Protein AF-A0A2H0LGG8-F1 (afdb_monomer_lite)

Secondary structure (DSSP, 8-state):
--HHHHHHHHHHHHHHHHHHHHHHHHHHHHHHHHH-TTS-HHHHHHHHHHHHHHHHHHHHHHHHHHHHHHHHTTT--

Radius of gyration: 17.17 Å; chains: 1; bounding box: 30×17×55 Å

Foldseek 3Di:
DDPLVVQLVVLLVVLVVLLVVLVVLVVVLVCCVPPDPPDDVVVSVVSNVSSVVSNVVSVCSNVCSVVVSCVVPVPPD

Structure (mmCIF, N/CA/C/O backbone):
data_AF-A0A2H0LGG8-F1
#
_entry.id   AF-A0A2H0LGG8-F1
#
loop_
_atom_site.group_PDB
_atom_site.id
_atom_site.type_symbol
_atom_site.label_atom_id
_atom_site.label_alt_id
_atom_site.label_comp_id
_atom_site.label_asym_id
_atom_site.label_entity_id
_atom_site.label_seq_id
_atom_site.pdbx_PDB_ins_code
_atom_site.Cartn_x
_atom_site.Cartn_y
_atom_site.Cartn_z
_atom_site.occupancy
_atom_site.B_iso_or_equiv
_atom_site.auth_seq_id
_atom_site.auth_comp_id
_atom_site.auth_asym_id
_atom_site.auth_atom_id
_atom_site.pdbx_PDB_model_num
ATOM 1 N N . MET A 1 1 ? -20.687 -10.114 17.738 1.00 58.59 1 MET A N 1
ATOM 2 C CA . MET A 1 1 ? -19.377 -9.476 17.468 1.00 58.59 1 MET A CA 1
ATOM 3 C C . MET A 1 1 ? -19.441 -8.039 17.935 1.00 58.59 1 MET A C 1
ATOM 5 O O . MET A 1 1 ? -20.462 -7.404 17.698 1.00 58.59 1 MET A O 1
ATOM 9 N N . ALA A 1 2 ? -18.396 -7.538 18.594 1.00 77.12 2 ALA A N 1
ATOM 10 C CA . ALA A 1 2 ? -18.365 -6.135 18.999 1.00 77.12 2 ALA A CA 1
ATOM 11 C C . ALA A 1 2 ? -18.245 -5.232 17.747 1.00 77.12 2 ALA A C 1
ATOM 13 O O . ALA A 1 2 ? -17.431 -5.549 16.872 1.00 77.12 2 ALA A O 1
ATOM 14 N N . PRO A 1 3 ? -18.999 -4.120 17.647 1.00 77.19 3 PRO A N 1
ATOM 15 C CA . PRO A 1 3 ? -18.914 -3.160 16.537 1.00 77.19 3 PRO A CA 1
ATOM 16 C C . PRO A 1 3 ? -17.480 -2.775 16.101 1.00 77.19 3 PRO A C 1
ATOM 18 O O . PRO A 1 3 ? -17.198 -2.821 14.899 1.00 77.19 3 PRO A O 1
ATOM 21 N N . PRO A 1 4 ? -16.519 -2.514 17.018 1.00 75.31 4 PRO A N 1
ATOM 22 C CA . PRO A 1 4 ? -15.142 -2.187 16.633 1.00 75.31 4 PRO A CA 1
ATOM 23 C C . PRO A 1 4 ? -14.385 -3.336 15.944 1.00 75.31 4 PRO A C 1
ATOM 25 O O . PRO A 1 4 ? -13.484 -3.087 15.139 1.00 75.31 4 PRO A O 1
ATOM 28 N N . GLN A 1 5 ? -14.741 -4.599 16.208 1.00 77.19 5 GLN A N 1
ATOM 29 C CA . GLN A 1 5 ? -14.122 -5.747 15.531 1.00 77.19 5 GLN A CA 1
ATOM 30 C C . GLN A 1 5 ? -14.558 -5.825 14.067 1.00 77.19 5 GLN A C 1
ATOM 32 O O . GLN A 1 5 ? -13.718 -6.039 13.194 1.00 77.19 5 GLN A O 1
ATOM 37 N N . VAL A 1 6 ? -15.848 -5.600 13.796 1.00 81.12 6 VAL A N 1
ATOM 38 C CA . VAL A 1 6 ? -16.401 -5.594 12.434 1.00 81.12 6 VAL A CA 1
ATOM 39 C C . VAL A 1 6 ? -15.772 -4.464 11.619 1.00 81.12 6 VAL A C 1
ATOM 41 O O . VAL A 1 6 ? -15.284 -4.703 10.517 1.00 81.12 6 VAL A O 1
ATOM 44 N N . PHE A 1 7 ? -15.668 -3.262 12.193 1.00 80.56 7 PHE A N 1
ATOM 45 C CA . PHE A 1 7 ? -15.013 -2.129 11.536 1.00 80.56 7 PHE A CA 1
ATOM 46 C C . PHE A 1 7 ? -13.538 -2.418 11.210 1.00 80.56 7 PHE A C 1
ATOM 48 O O . PHE A 1 7 ? -13.075 -2.164 10.098 1.00 80.56 7 PHE A O 1
ATOM 55 N N . GLY A 1 8 ? -12.805 -3.043 12.138 1.00 80.56 8 GLY A N 1
ATOM 56 C CA . GLY A 1 8 ? -11.421 -3.456 11.902 1.00 80.56 8 GLY A CA 1
ATOM 57 C C . GLY A 1 8 ? -11.267 -4.491 10.781 1.00 80.56 8 GLY A C 1
ATOM 58 O O . GLY A 1 8 ? -10.297 -4.427 10.025 1.00 80.56 8 GLY A O 1
ATOM 59 N N . ILE A 1 9 ? -12.216 -5.424 10.644 1.00 83.19 9 ILE A N 1
ATOM 60 C CA . ILE A 1 9 ? -12.240 -6.407 9.548 1.00 83.19 9 ILE A CA 1
ATOM 61 C C . ILE A 1 9 ? -12.496 -5.711 8.207 1.00 83.19 9 ILE A C 1
ATOM 63 O O . ILE A 1 9 ? -11.801 -6.001 7.233 1.00 83.19 9 ILE A O 1
ATOM 67 N N . VAL A 1 10 ? -13.430 -4.758 8.157 1.00 85.75 10 VAL A N 1
ATOM 68 C CA . VAL A 1 10 ? -13.740 -3.994 6.938 1.00 85.75 10 VAL A CA 1
ATOM 69 C C . VAL A 1 10 ? -12.519 -3.199 6.468 1.00 85.75 10 VAL A C 1
ATOM 71 O O . VAL A 1 10 ? -12.100 -3.343 5.321 1.00 85.75 10 VAL A O 1
ATOM 74 N N . VAL A 1 11 ? -11.874 -2.439 7.358 1.00 85.00 11 VAL A N 1
ATOM 75 C CA . VAL A 1 11 ? -10.679 -1.634 7.031 1.00 85.00 11 VAL A CA 1
ATOM 76 C C . VAL A 1 11 ? -9.525 -2.513 6.531 1.00 85.00 11 VAL A C 1
ATOM 78 O O . VAL A 1 11 ? -8.855 -2.165 5.558 1.00 85.00 11 VAL A O 1
ATOM 81 N N . ARG A 1 12 ? -9.315 -3.687 7.143 1.00 83.94 12 ARG A N 1
ATOM 82 C CA . ARG A 1 12 ? -8.316 -4.659 6.670 1.00 83.94 12 ARG A CA 1
ATOM 83 C C . ARG A 1 12 ? -8.672 -5.253 5.313 1.00 83.94 12 ARG A C 1
ATOM 85 O O . ARG A 1 12 ? -7.771 -5.440 4.507 1.00 83.94 12 ARG A O 1
ATOM 92 N N . SER A 1 13 ? -9.949 -5.518 5.051 1.00 86.38 13 SER A N 1
ATOM 93 C CA . SER A 1 13 ? -10.418 -6.053 3.764 1.00 86.38 13 SER A CA 1
ATOM 94 C C . SER A 1 13 ? -10.199 -5.049 2.629 1.00 86.38 13 SER A C 1
ATOM 96 O O . SER A 1 13 ? -9.717 -5.419 1.557 1.00 86.38 13 SER A O 1
ATOM 98 N N . PHE A 1 14 ? -10.450 -3.761 2.885 1.00 86.19 14 PHE A N 1
ATOM 99 C CA . PHE A 1 14 ? -10.091 -2.684 1.958 1.00 86.19 14 PHE A CA 1
ATOM 100 C C . PHE A 1 14 ? -8.578 -2.601 1.741 1.00 86.19 14 PHE A C 1
ATOM 102 O O . PHE A 1 14 ? -8.128 -2.586 0.598 1.00 86.19 14 PHE A O 1
ATOM 109 N N . GLY A 1 15 ? -7.784 -2.616 2.817 1.00 85.75 15 GLY A N 1
ATOM 110 C CA . GLY A 1 15 ? -6.323 -2.629 2.712 1.00 85.75 15 GLY A CA 1
ATOM 111 C C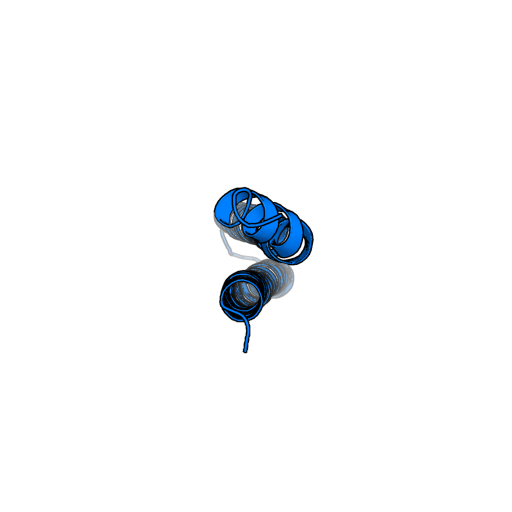 . GLY A 1 15 ? -5.799 -3.818 1.903 1.00 85.75 15 GLY A C 1
ATOM 112 O O . GLY A 1 15 ? -4.940 -3.641 1.047 1.00 85.75 15 GLY A O 1
ATOM 113 N N . LEU A 1 16 ? -6.360 -5.014 2.100 1.00 87.00 16 LEU A N 1
ATOM 114 C CA . LEU A 1 16 ? -5.976 -6.214 1.356 1.00 87.00 16 LEU A CA 1
ATOM 115 C C . LEU A 1 16 ? -6.339 -6.102 -0.132 1.00 87.00 16 LEU A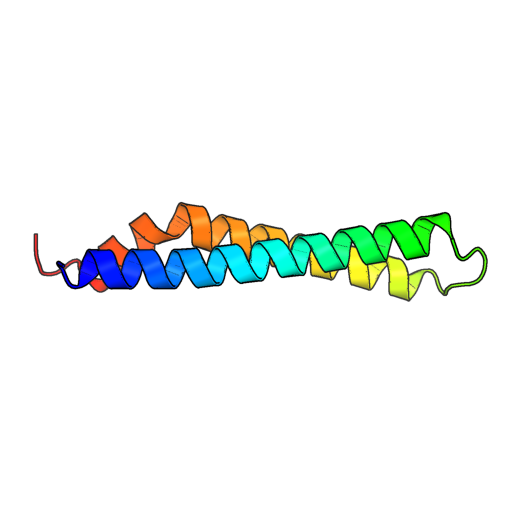 C 1
ATOM 117 O O . LEU A 1 16 ? -5.547 -6.481 -0.990 1.00 87.00 16 LEU A O 1
ATOM 121 N N . SER A 1 17 ? -7.499 -5.522 -0.445 1.00 88.69 17 SER A N 1
ATOM 122 C CA . SER A 1 17 ? -7.926 -5.276 -1.828 1.00 88.69 17 SER A CA 1
ATOM 123 C C . SER A 1 17 ? -6.975 -4.309 -2.541 1.00 88.69 17 SER A C 1
ATOM 125 O O . SER A 1 17 ? -6.523 -4.589 -3.650 1.00 88.69 17 SER A O 1
ATOM 127 N N . PHE A 1 18 ? -6.586 -3.214 -1.876 1.00 85.25 18 PHE A N 1
ATOM 128 C CA . PHE A 1 18 ? -5.575 -2.290 -2.400 1.00 85.25 18 PHE A CA 1
ATOM 129 C C . PHE A 1 18 ? -4.194 -2.936 -2.537 1.00 85.25 18 PHE A C 1
ATOM 131 O O . PHE A 1 18 ? -3.464 -2.609 -3.471 1.00 85.25 18 PHE A O 1
ATOM 138 N N . PHE A 1 19 ? -3.840 -3.868 -1.649 1.00 85.31 19 PHE A N 1
ATOM 139 C CA . PHE A 1 19 ? -2.580 -4.604 -1.736 1.00 85.31 19 PHE A CA 1
ATOM 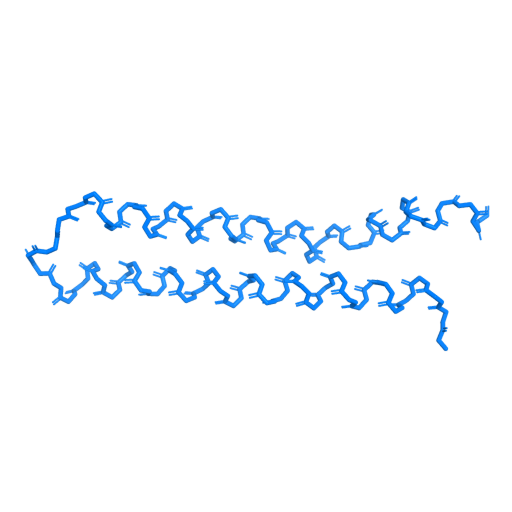140 C C . PHE A 1 19 ? -2.540 -5.492 -2.983 1.00 85.31 19 PHE A C 1
ATOM 142 O O . PHE A 1 19 ? -1.586 -5.424 -3.753 1.00 85.31 19 PHE A O 1
ATOM 149 N N . VAL A 1 20 ? -3.602 -6.263 -3.236 1.00 89.38 20 VAL A N 1
ATOM 150 C CA . VAL A 1 20 ? -3.725 -7.088 -4.450 1.00 89.38 20 VAL A CA 1
ATOM 151 C C . VAL A 1 20 ? -3.690 -6.214 -5.707 1.00 89.38 20 VAL A C 1
ATOM 153 O O . VAL A 1 20 ? -2.981 -6.532 -6.661 1.00 89.38 20 VAL A O 1
ATOM 156 N N . TYR A 1 21 ? -4.390 -5.078 -5.688 1.00 86.38 21 TYR A N 1
ATOM 157 C CA . TYR A 1 21 ? -4.405 -4.129 -6.802 1.00 86.38 21 TYR A CA 1
ATOM 158 C C . TYR A 1 21 ? -3.024 -3.509 -7.074 1.00 86.38 21 TYR A C 1
ATOM 160 O O . TYR A 1 21 ? -2.599 -3.399 -8.223 1.00 86.38 21 TYR A O 1
ATOM 168 N N . SER A 1 22 ? -2.281 -3.157 -6.022 1.00 84.31 22 SER A N 1
ATOM 169 C CA . SER A 1 22 ? -0.895 -2.691 -6.126 1.00 84.31 22 SER A CA 1
ATOM 170 C C . SER A 1 22 ? 0.020 -3.756 -6.731 1.00 84.31 22 SER A C 1
ATOM 172 O O . SER A 1 22 ? 0.810 -3.455 -7.628 1.00 84.31 22 SER A O 1
ATOM 174 N N . LEU A 1 23 ? -0.118 -5.006 -6.280 1.00 87.31 23 LEU A N 1
ATOM 175 C CA . LEU A 1 23 ? 0.685 -6.127 -6.761 1.00 87.31 23 LEU A CA 1
ATOM 176 C C . LEU A 1 23 ? 0.439 -6.377 -8.251 1.00 87.31 23 LEU A C 1
ATOM 178 O O . LEU A 1 23 ? 1.386 -6.571 -9.008 1.00 87.31 23 LEU A O 1
ATOM 182 N N . TRP A 1 24 ? -0.821 -6.279 -8.683 1.00 85.94 24 TRP A N 1
ATOM 183 C CA . TRP A 1 24 ? -1.196 -6.325 -10.093 1.00 85.94 24 TRP A CA 1
ATOM 184 C C . TRP A 1 24 ? -0.520 -5.215 -10.907 1.00 85.94 24 TRP A C 1
ATOM 186 O O . TRP A 1 24 ? 0.091 -5.493 -11.936 1.00 85.94 24 TRP A O 1
ATOM 196 N N . TYR A 1 25 ? -0.569 -3.965 -10.434 1.00 82.69 25 TYR A N 1
ATOM 197 C CA . TYR A 1 25 ? 0.076 -2.827 -11.102 1.00 82.69 25 TYR A CA 1
ATOM 198 C C . TYR A 1 25 ? 1.600 -2.972 -11.194 1.00 82.69 25 TYR A C 1
ATOM 200 O O . TYR A 1 25 ? 2.183 -2.651 -12.230 1.00 82.69 25 TYR A O 1
ATOM 208 N N . LEU A 1 26 ? 2.245 -3.480 -10.141 1.00 82.62 26 LEU A N 1
ATOM 209 C CA . LEU A 1 26 ? 3.683 -3.752 -10.132 1.00 82.62 26 LEU A CA 1
ATOM 210 C C . LEU A 1 26 ? 4.049 -4.875 -11.105 1.00 82.62 26 LEU A C 1
ATOM 212 O O . LEU A 1 26 ? 4.970 -4.707 -11.901 1.00 82.62 26 LEU A O 1
ATOM 216 N N . LEU A 1 27 ? 3.307 -5.985 -11.097 1.00 84.62 27 LEU A N 1
ATOM 217 C CA . LEU A 1 27 ? 3.511 -7.087 -12.040 1.00 84.62 27 LEU A CA 1
ATOM 218 C C . LEU A 1 27 ? 3.300 -6.638 -13.485 1.00 84.62 27 LEU A C 1
ATOM 220 O O . LEU A 1 27 ? 4.100 -6.982 -14.348 1.00 84.62 27 LEU A O 1
ATOM 224 N N . TYR A 1 28 ? 2.280 -5.822 -13.751 1.00 83.38 28 TYR A N 1
ATOM 225 C CA . TYR A 1 28 ? 2.034 -5.257 -15.076 1.00 83.38 28 TYR A CA 1
ATOM 226 C C . TYR A 1 28 ? 3.154 -4.297 -15.505 1.00 83.38 28 TYR A C 1
ATOM 228 O O . TYR A 1 28 ? 3.619 -4.335 -16.646 1.00 83.38 28 TYR A O 1
ATOM 236 N N . GLY A 1 29 ? 3.653 -3.477 -14.575 1.00 79.31 29 GLY A N 1
ATOM 237 C CA . GLY A 1 29 ? 4.828 -2.632 -14.780 1.00 79.31 29 GLY A CA 1
ATOM 238 C C . GLY A 1 29 ? 6.084 -3.438 -15.124 1.00 79.31 29 GLY A C 1
ATOM 239 O O . GLY A 1 29 ? 6.814 -3.063 -16.034 1.00 79.31 29 GLY A O 1
ATOM 240 N N . VAL A 1 30 ? 6.316 -4.574 -14.458 1.00 81.81 30 VAL A N 1
ATOM 241 C CA . VAL A 1 30 ? 7.447 -5.480 -14.737 1.00 81.81 30 VAL A CA 1
ATOM 242 C C . VAL A 1 30 ? 7.249 -6.260 -16.042 1.00 81.81 30 VAL A C 1
ATOM 244 O O . VAL A 1 30 ? 8.183 -6.394 -16.826 1.00 81.81 30 VAL A O 1
ATOM 247 N N . ALA A 1 31 ? 6.038 -6.730 -16.335 1.00 81.62 31 ALA A N 1
ATOM 248 C CA . ALA A 1 31 ? 5.734 -7.437 -17.578 1.00 81.62 31 ALA A CA 1
ATOM 249 C C . ALA A 1 31 ? 5.928 -6.524 -18.797 1.00 81.62 31 ALA A C 1
ATOM 251 O O . ALA A 1 31 ? 6.614 -6.888 -19.749 1.00 81.62 31 ALA A O 1
ATOM 252 N N . THR A 1 32 ? 5.426 -5.288 -18.730 1.00 74.25 32 THR A N 1
ATOM 253 C CA . THR A 1 32 ? 5.715 -4.253 -19.739 1.00 74.25 32 THR A CA 1
ATOM 254 C C . THR A 1 32 ? 7.186 -3.821 -19.721 1.00 74.25 32 THR A C 1
ATOM 256 O O . THR A 1 32 ? 7.689 -3.322 -20.733 1.00 74.25 32 THR A O 1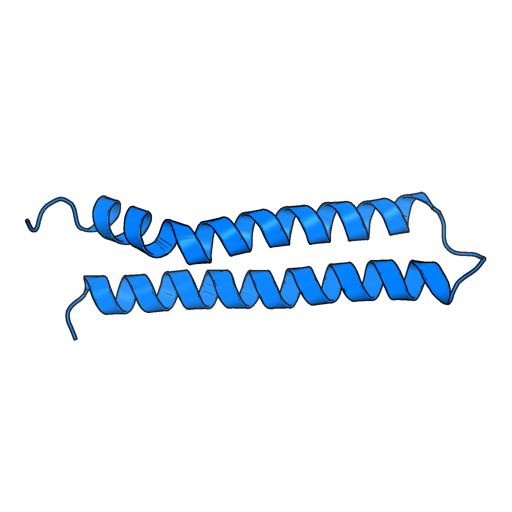
ATOM 259 N N . ALA A 1 33 ? 7.906 -4.045 -18.609 1.00 74.56 33 ALA A N 1
ATOM 260 C CA . ALA A 1 33 ? 9.349 -3.842 -18.504 1.00 74.56 33 ALA A CA 1
ATOM 261 C C . ALA A 1 33 ? 10.194 -4.859 -19.287 1.00 74.56 33 ALA A C 1
ATOM 263 O O . ALA A 1 33 ? 11.230 -4.499 -19.848 1.00 74.56 33 ALA A O 1
ATOM 264 N N . LEU A 1 34 ? 9.743 -6.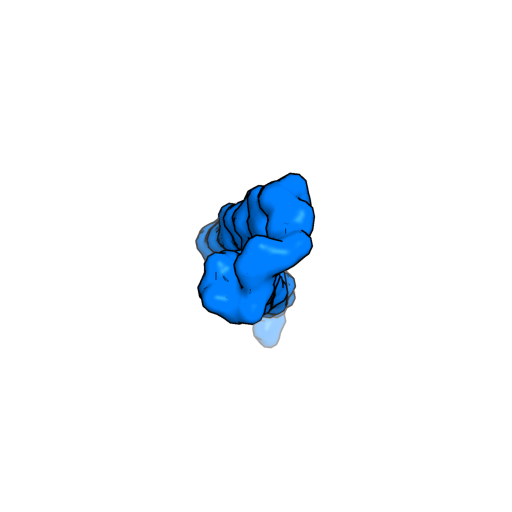109 -19.334 1.00 76.56 34 LEU A N 1
ATOM 265 C CA . LEU A 1 34 ? 10.512 -7.224 -19.882 1.00 76.56 34 LEU A CA 1
ATOM 266 C C . LEU A 1 34 ? 10.044 -7.661 -21.277 1.00 76.56 34 LEU A C 1
ATOM 268 O O . LEU A 1 34 ? 10.860 -8.135 -22.056 1.00 76.56 34 LEU A O 1
ATOM 272 N N . ALA A 1 35 ? 8.756 -7.508 -21.603 1.00 70.19 35 ALA A N 1
ATOM 273 C CA . ALA A 1 35 ? 8.161 -8.116 -22.799 1.00 70.19 35 ALA A CA 1
ATOM 274 C C . ALA A 1 35 ? 7.956 -7.162 -23.991 1.00 70.19 35 ALA A C 1
ATOM 276 O O . ALA A 1 35 ? 7.648 -7.623 -25.086 1.00 70.19 35 ALA A O 1
ATOM 277 N N . MET A 1 36 ? 8.084 -5.843 -23.808 1.00 61.41 36 MET A N 1
ATOM 278 C CA . MET A 1 36 ? 7.812 -4.869 -24.872 1.00 61.41 36 MET A CA 1
ATOM 279 C C . MET A 1 36 ? 8.955 -3.860 -25.016 1.00 61.41 36 MET A C 1
ATOM 281 O O . MET A 1 36 ? 9.003 -2.845 -24.318 1.00 61.41 36 MET A O 1
ATOM 285 N N . GLU A 1 37 ? 9.853 -4.122 -25.970 1.00 58.31 37 GLU A N 1
ATOM 286 C CA . GLU A 1 37 ? 10.960 -3.231 -26.363 1.00 58.31 37 GLU A CA 1
ATOM 287 C C . GLU A 1 37 ? 10.494 -1.921 -27.042 1.00 58.31 37 GLU A C 1
ATOM 289 O O . GLU A 1 37 ? 11.305 -1.041 -27.307 1.00 58.31 37 GLU A O 1
ATOM 294 N N . GLY A 1 38 ? 9.186 -1.738 -27.278 1.00 59.47 38 GLY A N 1
ATOM 295 C CA . GLY A 1 38 ? 8.624 -0.564 -27.968 1.00 59.47 38 GLY A CA 1
ATOM 296 C C . GLY A 1 38 ? 7.683 0.326 -27.145 1.00 59.47 38 GLY A C 1
ATOM 297 O O . GLY A 1 38 ? 7.167 1.313 -27.666 1.00 59.47 38 GLY A O 1
ATOM 298 N N . THR A 1 39 ? 7.410 0.006 -25.877 1.00 57.69 39 THR A N 1
ATOM 299 C CA . THR A 1 39 ? 6.454 0.789 -25.067 1.00 57.69 39 THR A CA 1
ATOM 300 C C . THR A 1 39 ? 7.068 2.079 -24.526 1.00 57.69 39 THR A C 1
ATOM 302 O O . THR A 1 39 ? 8.105 2.060 -23.865 1.00 57.69 39 THR A O 1
ATOM 305 N N . TYR A 1 40 ? 6.383 3.204 -24.752 1.00 63.22 40 TYR A N 1
ATOM 306 C CA . TYR A 1 40 ? 6.787 4.541 -24.313 1.00 63.22 40 TYR A CA 1
ATOM 307 C C . TYR A 1 40 ? 7.209 4.569 -22.825 1.00 63.22 40 TYR A C 1
ATOM 309 O O . TYR A 1 40 ? 6.392 4.257 -21.951 1.00 63.22 40 TYR A O 1
ATOM 317 N N . PRO A 1 41 ? 8.433 5.024 -22.493 1.00 67.56 41 PRO A N 1
ATOM 318 C CA . PRO A 1 41 ? 8.998 4.941 -21.139 1.00 67.56 41 PRO A CA 1
ATOM 319 C C . PRO A 1 41 ? 8.167 5.673 -20.073 1.00 67.56 41 PRO A C 1
ATOM 321 O O . PRO A 1 41 ? 8.173 5.294 -18.903 1.00 67.56 41 PRO A O 1
ATOM 324 N N . LYS A 1 42 ? 7.386 6.681 -20.481 1.00 71.69 42 LYS A N 1
ATOM 325 C CA . LYS A 1 42 ? 6.475 7.431 -19.602 1.00 71.69 42 LYS A CA 1
ATOM 326 C C . LYS A 1 42 ? 5.400 6.546 -18.959 1.00 71.69 42 LYS A C 1
ATOM 328 O O . LYS A 1 42 ? 5.065 6.749 -17.796 1.00 71.69 42 LYS A O 1
ATOM 333 N N . TRP A 1 43 ? 4.889 5.552 -19.685 1.00 69.00 43 TRP A N 1
ATOM 334 C CA . TRP A 1 43 ? 3.817 4.687 -19.187 1.00 69.00 43 TRP A CA 1
ATOM 335 C C . TRP A 1 43 ? 4.340 3.682 -18.155 1.00 69.00 43 TRP A C 1
ATOM 337 O O . TRP A 1 43 ? 3.706 3.502 -17.121 1.00 69.00 43 TRP A O 1
ATOM 347 N N . ARG A 1 44 ? 5.544 3.118 -18.350 1.00 69.69 44 ARG A N 1
ATOM 348 C CA . ARG A 1 44 ? 6.200 2.243 -17.353 1.00 69.69 44 ARG A CA 1
ATOM 349 C C . ARG A 1 44 ? 6.339 2.913 -15.989 1.00 69.69 44 ARG A C 1
ATOM 351 O O . ARG A 1 44 ? 5.998 2.318 -14.970 1.00 69.69 44 ARG A O 1
ATOM 358 N N . ILE A 1 45 ? 6.826 4.155 -15.981 1.00 76.38 45 ILE A N 1
ATOM 359 C CA . ILE A 1 45 ? 7.020 4.918 -14.744 1.00 76.38 45 ILE A CA 1
ATOM 360 C C . ILE A 1 45 ? 5.668 5.171 -14.071 1.00 76.38 45 ILE A C 1
ATOM 362 O O . ILE A 1 45 ? 5.554 4.994 -12.861 1.00 76.38 45 ILE A O 1
ATOM 366 N N . ALA A 1 46 ? 4.625 5.498 -14.840 1.00 78.69 46 ALA A N 1
ATOM 367 C CA . ALA A 1 46 ? 3.283 5.696 -14.299 1.00 78.69 46 ALA A CA 1
ATOM 368 C C . ALA A 1 46 ? 2.732 4.433 -13.609 1.00 78.69 46 ALA A C 1
ATOM 370 O O . ALA A 1 46 ? 2.174 4.541 -12.515 1.00 78.69 46 ALA A O 1
ATOM 371 N N . TYR A 1 47 ? 2.932 3.240 -14.184 1.00 77.62 47 TYR A N 1
ATOM 372 C CA . TYR A 1 47 ? 2.516 1.978 -13.554 1.00 77.62 47 TYR A CA 1
ATOM 373 C C . TYR A 1 47 ? 3.281 1.691 -12.259 1.00 77.62 47 TYR A C 1
ATOM 375 O O . TYR A 1 47 ? 2.665 1.315 -11.263 1.00 77.62 47 TYR A O 1
ATOM 383 N N . PHE A 1 48 ? 4.594 1.933 -12.236 1.00 78.81 48 PHE A N 1
ATOM 384 C CA . PHE A 1 48 ? 5.416 1.744 -11.037 1.00 78.81 48 PHE A CA 1
ATOM 385 C C . PHE A 1 48 ? 5.068 2.727 -9.916 1.00 78.81 48 PHE A C 1
ATOM 387 O O . PHE A 1 48 ? 4.918 2.319 -8.766 1.00 78.81 48 PHE A O 1
ATOM 394 N N . VAL A 1 49 ? 4.896 4.011 -10.243 1.00 84.94 49 VAL A N 1
ATOM 395 C CA . VAL A 1 49 ? 4.513 5.048 -9.271 1.00 84.94 49 VAL A CA 1
ATOM 396 C C . VAL A 1 49 ? 3.125 4.762 -8.704 1.00 84.94 49 VAL A C 1
ATOM 398 O O . VAL A 1 49 ? 2.938 4.808 -7.488 1.00 84.94 49 VAL A O 1
ATOM 401 N N . SER A 1 50 ? 2.169 4.399 -9.564 1.00 81.62 50 SER A N 1
ATOM 402 C CA . SER A 1 50 ? 0.814 4.028 -9.138 1.00 81.62 50 SER A CA 1
ATOM 403 C C . SER A 1 50 ? 0.844 2.787 -8.246 1.00 81.62 50 SER A C 1
ATOM 405 O O . SER A 1 50 ? 0.287 2.803 -7.150 1.00 81.62 50 SER A O 1
ATOM 407 N N . GLY A 1 51 ? 1.560 1.739 -8.665 1.00 80.38 51 GLY A N 1
ATOM 408 C CA . GLY A 1 51 ? 1.736 0.511 -7.892 1.00 80.38 51 GLY A CA 1
ATOM 409 C C . GLY A 1 51 ? 2.345 0.772 -6.513 1.00 80.38 51 GLY A C 1
ATOM 410 O O . GLY A 1 51 ? 1.820 0.283 -5.514 1.00 80.38 51 GLY A O 1
ATOM 411 N N . GLY A 1 52 ? 3.385 1.606 -6.436 1.00 84.75 52 GLY A N 1
ATOM 412 C CA . GLY A 1 52 ? 4.033 1.998 -5.182 1.00 84.75 52 GLY A CA 1
ATOM 413 C C . GLY A 1 52 ? 3.132 2.816 -4.253 1.00 84.75 52 GLY A C 1
ATOM 414 O O . GLY A 1 52 ? 3.073 2.538 -3.055 1.00 84.75 52 GLY A O 1
ATOM 415 N N . LEU A 1 53 ? 2.375 3.780 -4.788 1.00 87.19 53 LEU A N 1
ATOM 416 C CA . LEU A 1 53 ? 1.403 4.552 -4.006 1.00 87.19 53 LEU A CA 1
ATOM 417 C C . LEU A 1 53 ? 0.309 3.656 -3.423 1.00 87.19 53 LEU A C 1
ATOM 419 O O . LEU A 1 53 ? 0.041 3.719 -2.222 1.00 87.19 53 LEU A O 1
ATOM 423 N N . PHE A 1 54 ? -0.280 2.778 -4.239 1.00 84.19 54 PHE A N 1
ATOM 424 C CA . PHE A 1 54 ? -1.278 1.822 -3.755 1.00 84.19 54 PHE A CA 1
ATOM 425 C C . PHE A 1 54 ? -0.693 0.856 -2.722 1.00 84.19 54 PHE A C 1
ATOM 427 O O . PHE A 1 54 ? -1.381 0.508 -1.764 1.00 84.19 54 PHE A O 1
ATOM 434 N N . LEU A 1 55 ? 0.584 0.480 -2.852 1.00 83.06 55 LEU A N 1
ATOM 435 C CA . LEU A 1 55 ? 1.273 -0.350 -1.866 1.00 83.06 55 LEU A CA 1
ATOM 436 C C . LEU A 1 55 ? 1.357 0.363 -0.513 1.00 83.06 55 LEU A C 1
ATOM 438 O O . LEU A 1 55 ? 0.955 -0.203 0.502 1.00 83.06 55 LEU A O 1
ATOM 442 N N . LEU A 1 56 ? 1.809 1.620 -0.498 1.00 86.38 56 LEU A N 1
ATOM 443 C CA . LEU A 1 56 ? 1.911 2.427 0.721 1.00 86.38 56 LEU A CA 1
ATOM 444 C C . LEU A 1 56 ? 0.551 2.626 1.391 1.00 86.38 56 LEU A C 1
ATOM 446 O O . LEU A 1 56 ? 0.428 2.432 2.601 1.00 86.38 56 LEU A O 1
ATOM 450 N N . VAL A 1 57 ? -0.479 2.951 0.605 1.00 84.12 57 VAL A N 1
ATOM 451 C CA . VAL A 1 57 ? -1.852 3.083 1.106 1.00 84.12 57 VAL A CA 1
ATOM 452 C C . VAL A 1 57 ? -2.336 1.751 1.678 1.00 84.12 57 VAL A C 1
ATOM 454 O O . VAL A 1 57 ? -2.832 1.713 2.801 1.00 84.12 57 VAL A O 1
ATOM 457 N N . SER A 1 58 ? -2.129 0.635 0.977 1.00 86.00 58 SER A N 1
ATOM 458 C CA . SER A 1 5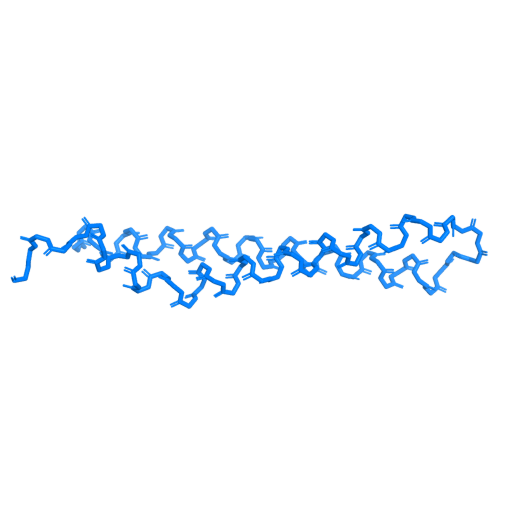8 ? -2.544 -0.686 1.461 1.00 86.00 58 SER A CA 1
ATOM 459 C C . SER A 1 58 ? -1.873 -1.069 2.785 1.00 86.00 58 SER A C 1
ATOM 461 O O . SER A 1 58 ? -2.547 -1.534 3.704 1.00 86.00 58 SER A O 1
ATOM 463 N N . LEU A 1 59 ? -0.569 -0.797 2.927 1.00 82.50 59 LEU A N 1
ATOM 464 C CA . LEU A 1 59 ? 0.197 -1.049 4.146 1.00 82.50 59 LEU A CA 1
ATOM 465 C C . LEU A 1 59 ? -0.278 -0.162 5.294 1.00 82.50 59 LEU A C 1
ATOM 467 O O . LEU A 1 59 ? -0.393 -0.632 6.430 1.00 82.50 59 LEU A O 1
ATOM 471 N N . TYR A 1 60 ? -0.595 1.100 5.000 1.00 83.88 60 TYR A N 1
ATOM 472 C CA . TYR A 1 60 ? -1.190 2.007 5.970 1.00 83.88 60 TYR A CA 1
ATOM 473 C C . TYR A 1 60 ? -2.550 1.492 6.445 1.00 83.88 60 TYR A C 1
ATOM 475 O O . TYR A 1 60 ? -2.794 1.462 7.644 1.00 83.88 60 TYR A O 1
ATOM 483 N N . PHE A 1 61 ? -3.411 1.005 5.553 1.00 78.50 61 PHE A N 1
ATOM 484 C CA . PHE A 1 61 ? -4.701 0.433 5.939 1.00 78.50 61 PHE A CA 1
ATOM 485 C C . PHE A 1 61 ? -4.551 -0.882 6.721 1.00 78.50 61 PHE A C 1
ATOM 487 O O . PHE A 1 61 ? -5.215 -1.062 7.742 1.00 78.50 61 PHE A O 1
ATOM 494 N N . LEU A 1 62 ? -3.640 -1.777 6.322 1.00 78.31 62 LEU A N 1
ATOM 495 C CA . LEU A 1 62 ? -3.397 -3.042 7.028 1.00 78.31 62 LEU A CA 1
ATOM 496 C C . LEU A 1 62 ? -2.859 -2.821 8.450 1.00 78.31 62 LEU A C 1
ATOM 498 O O . LEU A 1 62 ? -3.331 -3.447 9.404 1.00 78.31 62 LEU A O 1
ATOM 502 N N . LYS A 1 63 ? -1.871 -1.929 8.598 1.00 78.19 63 LYS A N 1
ATOM 503 C CA . LYS A 1 63 ? -1.182 -1.668 9.872 1.00 78.19 63 LYS A CA 1
ATOM 504 C C . LYS A 1 63 ? -1.928 -0.639 10.728 1.00 78.19 63 LYS A C 1
ATOM 506 O O . LYS A 1 63 ? -2.031 -0.792 11.945 1.00 78.19 63 LYS A O 1
ATOM 511 N N . GLY A 1 64 ? -2.497 0.374 10.086 1.00 75.12 64 GLY A N 1
ATOM 512 C CA . GLY A 1 64 ? -3.256 1.470 10.683 1.00 75.12 64 GLY A CA 1
ATOM 513 C C . GLY A 1 64 ? -4.695 1.118 11.050 1.00 75.12 64 GLY A C 1
ATOM 514 O O . GLY A 1 64 ? -5.296 1.861 11.819 1.00 75.12 64 GLY A O 1
ATOM 515 N N . ALA A 1 65 ? -5.236 -0.033 10.625 1.00 72.88 65 ALA A N 1
ATOM 516 C CA . ALA A 1 65 ? -6.580 -0.474 11.016 1.00 72.88 65 ALA A CA 1
ATOM 517 C C . ALA A 1 65 ? -6.811 -0.435 12.536 1.00 72.88 65 ALA A C 1
ATOM 519 O O . ALA A 1 65 ? -7.876 -0.027 12.986 1.00 72.88 65 ALA A O 1
ATOM 520 N N . LYS A 1 66 ? -5.808 -0.799 13.350 1.00 67.88 66 LYS A N 1
ATOM 521 C CA . LYS A 1 66 ? -5.917 -0.713 14.819 1.00 67.88 66 LYS A CA 1
ATOM 522 C C . LYS A 1 66 ? -5.998 0.736 15.320 1.00 67.88 66 LYS A C 1
ATOM 524 O O . LYS A 1 66 ? -6.761 1.009 16.240 1.00 67.88 66 LYS A O 1
ATOM 529 N N . HIS A 1 67 ? -5.238 1.651 14.715 1.00 72.62 67 HIS A N 1
ATOM 530 C CA . HIS A 1 67 ? -5.274 3.077 15.052 1.00 72.62 67 HIS A CA 1
ATOM 531 C C . HIS A 1 67 ? -6.591 3.731 14.624 1.00 72.62 67 HIS A C 1
ATOM 533 O O . HIS A 1 67 ? -7.173 4.471 15.409 1.00 72.62 67 HIS A O 1
ATOM 539 N N . LEU A 1 68 ? -7.093 3.408 13.429 1.00 70.31 68 LEU A N 1
ATOM 540 C CA . LEU A 1 68 ? -8.371 3.907 12.917 1.00 70.31 68 LEU A CA 1
ATOM 541 C C . LEU A 1 68 ? -9.551 3.430 13.767 1.00 70.31 68 LEU A C 1
ATOM 543 O O . LEU A 1 68 ? -10.388 4.238 14.153 1.00 70.31 68 LEU A O 1
ATOM 547 N N . VAL A 1 69 ? -9.585 2.143 14.132 1.00 73.56 69 VAL A N 1
ATOM 548 C CA . VAL A 1 69 ? -10.617 1.604 15.034 1.00 73.56 69 VAL A CA 1
ATOM 549 C C . VAL A 1 69 ? -10.576 2.320 16.384 1.00 73.56 69 VAL A C 1
ATOM 551 O O . VAL A 1 69 ? -11.618 2.732 16.883 1.00 73.56 69 VAL A O 1
ATOM 554 N N . LYS A 1 70 ? -9.380 2.521 16.955 1.00 71.56 70 LYS A N 1
ATOM 555 C CA . LYS A 1 70 ? -9.217 3.214 18.240 1.00 71.56 70 LYS A CA 1
ATOM 556 C C . LYS A 1 70 ? -9.631 4.687 18.167 1.00 71.56 70 LYS A C 1
ATOM 558 O O . LYS A 1 70 ? -10.188 5.188 19.130 1.00 71.56 70 LYS A O 1
ATOM 563 N N . PHE A 1 71 ? -9.397 5.361 17.042 1.00 75.12 71 PHE A N 1
ATOM 564 C CA . PHE A 1 71 ? -9.820 6.746 16.828 1.00 75.12 71 PHE A CA 1
ATOM 565 C C . PHE A 1 71 ? -11.346 6.863 16.689 1.00 75.12 71 PHE A C 1
ATOM 567 O O . PHE A 1 71 ? -11.965 7.685 17.358 1.00 75.12 71 PHE A O 1
ATOM 574 N N . CYS A 1 72 ? -11.969 6.005 15.875 1.00 70.12 72 CYS A N 1
ATOM 575 C CA . CYS A 1 72 ? -13.417 6.023 15.644 1.00 70.12 72 CYS A CA 1
ATOM 576 C C . CYS A 1 72 ? -14.233 5.588 16.872 1.00 70.12 72 CYS A C 1
ATOM 578 O O . CYS A 1 72 ? -15.320 6.114 17.091 1.00 70.12 72 CYS A O 1
ATOM 580 N N . TYR A 1 73 ? -13.707 4.665 17.681 1.00 68.19 73 TYR A N 1
ATOM 581 C CA . TYR A 1 73 ? -14.357 4.154 18.896 1.00 68.19 73 TYR A CA 1
ATOM 582 C C . TYR A 1 73 ? -13.712 4.680 20.190 1.00 68.19 73 TYR A C 1
ATOM 584 O O . TYR A 1 73 ? -13.872 4.089 21.254 1.00 68.19 73 TYR A O 1
ATOM 592 N N . SER A 1 74 ? -13.012 5.821 20.135 1.00 59.59 74 SER A N 1
ATOM 593 C CA . SER A 1 74 ? -12.264 6.381 21.278 1.00 59.59 74 SER A CA 1
ATOM 594 C C . SER A 1 74 ? -13.128 6.771 22.492 1.00 59.59 74 SER A C 1
ATOM 596 O O . SER A 1 74 ? -12.573 7.169 23.511 1.00 59.59 74 SER A O 1
ATOM 598 N N . LYS A 1 75 ? -14.462 6.709 22.390 1.00 55.31 75 LYS A N 1
ATOM 599 C CA . LYS A 1 75 ? -15.407 7.089 23.455 1.00 55.31 75 LYS A CA 1
ATOM 600 C C . LYS A 1 75 ? -15.942 5.914 24.290 1.00 55.31 75 LYS A C 1
ATOM 602 O O . LYS A 1 75 ? -16.728 6.163 25.193 1.00 55.31 75 LYS A O 1
ATOM 607 N N . GLU A 1 76 ? -15.535 4.673 24.016 1.00 52.97 76 GLU A N 1
ATOM 608 C CA . GLU A 1 76 ? -16.007 3.475 24.746 1.00 52.97 76 GLU A CA 1
ATOM 609 C C . GLU A 1 76 ? -14.933 2.807 25.637 1.00 52.97 76 GLU A C 1
ATOM 611 O O . GLU A 1 76 ? -15.074 1.632 25.971 1.00 52.97 76 GLU A O 1
ATOM 616 N N . SER A 1 77 ? -13.856 3.510 26.023 1.00 44.09 77 SER A N 1
ATOM 617 C CA . SER A 1 77 ? -12.861 2.993 26.988 1.00 44.09 77 SER A CA 1
ATOM 618 C C . SER A 1 77 ? -12.936 3.683 28.338 1.00 44.09 77 SER A C 1
ATOM 620 O O . SER A 1 77 ? -12.823 4.931 28.316 1.00 44.09 77 SER A O 1
#

pLDDT: mean 76.86, std 9.61, range [44.09, 89.38]

Sequence (77 aa):
MAPPQVFGIVVRSFGLSFFVYSLWYLLYGVATALAMEGTYPKWRIAYFVSGGLFLLVSLYFLKGAKHLVKFCYSKES